Protein AF-A0A483ZA86-F1 (afdb_monomer)

Mean predicted aligned error: 5.09 Å

Nearest PDB structures (foldseek):
  5unk-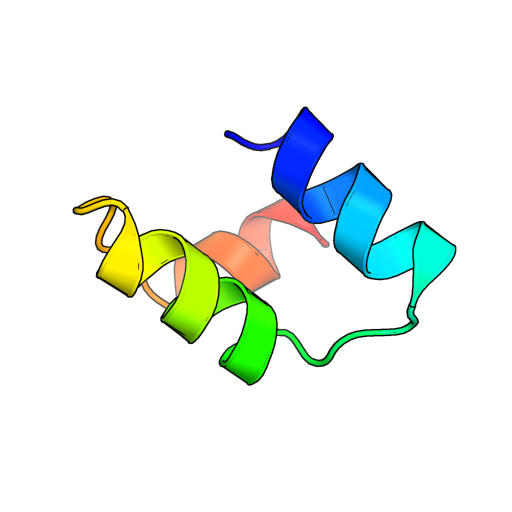assembly1_A  TM=6.686E-01  e=1.205E+00  Oncorhynchus mykiss
  5mmc-assembly1_A  TM=7.942E-01  e=4.313E+00  Trypanosoma brucei brucei
  2dby-assembly1_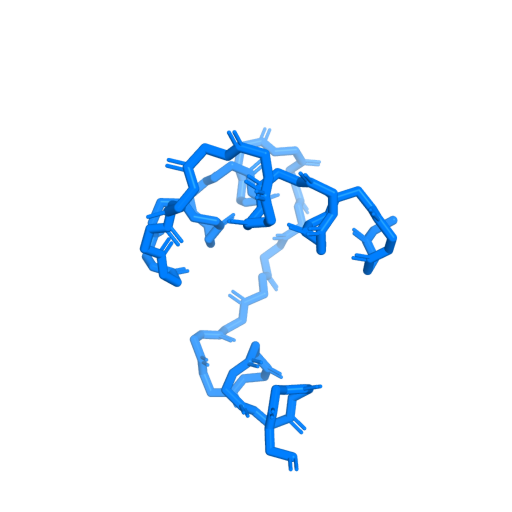A  TM=5.995E-01  e=8.760E+00  Thermus thermophilus HB8

Structure (mmCIF, N/CA/C/O backbone):
data_AF-A0A483ZA86-F1
#
_entry.id   AF-A0A483ZA86-F1
#
loop_
_atom_site.group_PDB
_atom_site.id
_atom_site.type_symbol
_atom_site.label_atom_id
_atom_site.label_alt_id
_atom_site.label_comp_id
_atom_site.label_asym_id
_atom_site.label_entity_id
_atom_site.label_seq_id
_atom_site.pdbx_PDB_ins_code
_atom_site.Cartn_x
_atom_site.Cartn_y
_atom_site.Cartn_z
_atom_site.occupancy
_atom_site.B_iso_or_equiv
_atom_site.auth_seq_id
_atom_site.auth_comp_id
_atom_site.auth_asym_id
_atom_site.auth_atom_id
_atom_site.pdbx_PDB_model_num
ATOM 1 N N . MET A 1 1 ? -7.835 2.116 -3.411 1.00 66.44 1 MET A N 1
ATOM 2 C CA . MET A 1 1 ? -6.863 1.234 -2.733 1.00 66.44 1 MET A CA 1
ATOM 3 C C . MET A 1 1 ? -5.696 0.899 -3.654 1.00 66.44 1 MET A C 1
ATOM 5 O O . MET A 1 1 ? -4.688 1.584 -3.549 1.00 66.44 1 MET A O 1
ATOM 9 N N . ILE A 1 2 ? -5.852 -0.009 -4.628 1.00 71.31 2 ILE A N 1
ATOM 10 C CA . ILE A 1 2 ? -4.750 -0.456 -5.510 1.00 71.31 2 ILE A CA 1
ATOM 11 C C . ILE A 1 2 ? -4.181 0.682 -6.375 1.00 71.31 2 ILE A C 1
ATOM 13 O O . ILE A 1 2 ? -2.986 0.930 -6.343 1.00 71.31 2 ILE A O 1
ATOM 17 N N . LEU A 1 3 ? -5.021 1.461 -7.066 1.00 76.56 3 LEU A N 1
ATOM 18 C CA . LEU A 1 3 ? -4.548 2.587 -7.896 1.00 76.56 3 LEU A CA 1
ATOM 19 C C . LEU A 1 3 ? -3.807 3.673 -7.102 1.00 76.56 3 LEU A C 1
ATOM 21 O O . LEU A 1 3 ? -2.895 4.311 -7.618 1.00 76.56 3 LEU A O 1
ATOM 25 N N . TRP A 1 4 ? -4.197 3.891 -5.844 1.00 80.19 4 TRP A N 1
ATOM 26 C CA . TRP A 1 4 ? -3.535 4.862 -4.974 1.00 80.19 4 TRP A CA 1
ATOM 27 C C . TRP A 1 4 ? -2.153 4.340 -4.581 1.00 80.19 4 TRP A C 1
ATOM 29 O O . TRP A 1 4 ? -1.161 5.034 -4.769 1.00 80.19 4 TRP A O 1
ATOM 39 N N . ALA A 1 5 ? -2.090 3.079 -4.154 1.00 77.25 5 ALA A N 1
ATOM 40 C CA . ALA A 1 5 ? -0.850 2.392 -3.840 1.00 77.25 5 ALA A CA 1
ATOM 41 C C . ALA A 1 5 ? 0.129 2.370 -5.032 1.00 77.25 5 ALA A C 1
ATOM 43 O O . ALA A 1 5 ? 1.276 2.781 -4.891 1.00 77.25 5 ALA A O 1
ATOM 44 N N . VAL A 1 6 ? -0.346 2.010 -6.230 1.00 78.12 6 VAL A N 1
ATOM 45 C CA . VAL A 1 6 ? 0.454 1.994 -7.469 1.00 78.12 6 VAL A CA 1
ATOM 46 C C . VAL A 1 6 ? 0.927 3.397 -7.860 1.00 78.12 6 VAL A C 1
ATOM 48 O O . VAL A 1 6 ? 2.075 3.574 -8.259 1.00 78.12 6 VAL A O 1
ATOM 51 N N . ARG A 1 7 ? 0.083 4.427 -7.709 1.00 84.00 7 ARG A N 1
ATOM 52 C CA . ARG A 1 7 ? 0.473 5.819 -7.988 1.00 84.00 7 ARG A CA 1
ATOM 53 C C . ARG A 1 7 ? 1.587 6.292 -7.059 1.00 84.00 7 ARG A C 1
ATOM 55 O O . ARG A 1 7 ? 2.489 6.984 -7.515 1.00 84.00 7 ARG A O 1
ATOM 62 N N . TRP A 1 8 ? 1.524 5.943 -5.780 1.00 83.00 8 TRP A N 1
ATOM 63 C CA . TRP A 1 8 ? 2.555 6.293 -4.805 1.00 83.00 8 TRP A CA 1
ATOM 64 C C . TRP A 1 8 ? 3.842 5.507 -5.055 1.00 83.00 8 TRP A C 1
ATOM 66 O O . TRP A 1 8 ? 4.897 6.126 -5.170 1.00 83.00 8 TRP A O 1
ATOM 76 N N . TYR A 1 9 ? 3.732 4.197 -5.289 1.00 80.75 9 TYR A N 1
ATOM 77 C CA . TYR A 1 9 ? 4.843 3.339 -5.698 1.00 80.75 9 TYR A CA 1
ATOM 78 C C . TYR A 1 9 ? 5.584 3.901 -6.922 1.00 80.75 9 TYR A C 1
ATOM 80 O O . TYR A 1 9 ? 6.794 4.091 -6.879 1.00 80.75 9 TYR A O 1
ATOM 88 N N . CYS A 1 10 ? 4.860 4.278 -7.979 1.00 81.94 10 CYS A N 1
ATOM 89 C CA . CYS A 1 10 ? 5.462 4.807 -9.204 1.00 81.94 10 CYS A CA 1
ATOM 90 C C . CYS A 1 10 ? 5.979 6.251 -9.066 1.00 81.94 10 CYS A C 1
ATOM 92 O O . CYS A 1 10 ? 6.942 6.622 -9.731 1.00 81.94 10 CYS A O 1
ATOM 94 N N . LYS A 1 11 ? 5.335 7.091 -8.243 1.00 81.69 11 LYS A N 1
ATOM 95 C CA . LYS A 1 11 ? 5.690 8.515 -8.104 1.00 81.69 11 LYS A CA 1
ATOM 96 C C . LYS A 1 11 ? 6.870 8.747 -7.161 1.00 81.69 11 LYS A C 1
ATOM 98 O O . LYS A 1 11 ? 7.622 9.692 -7.371 1.00 81.69 11 LYS A O 1
ATOM 103 N N . TYR A 1 12 ? 6.997 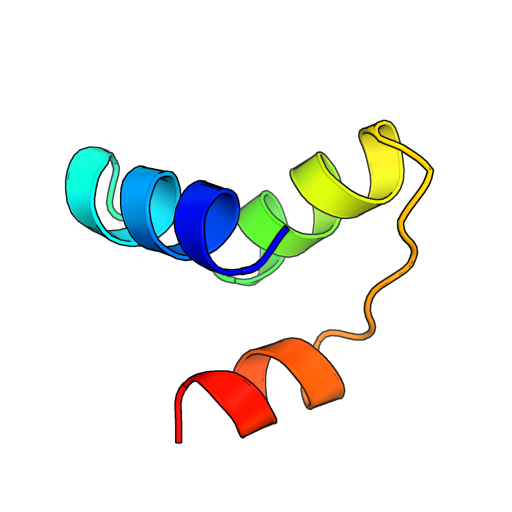7.927 -6.122 1.00 80.69 12 TYR A N 1
ATOM 104 C CA . TYR A 1 12 ? 7.972 8.126 -5.049 1.00 80.69 12 TYR A CA 1
ATOM 105 C C . TYR A 1 12 ? 8.919 6.933 -4.855 1.00 80.69 12 TYR A C 1
ATOM 107 O O . TYR A 1 12 ? 9.811 7.023 -4.022 1.00 80.69 12 TYR A O 1
ATOM 115 N N . GLY A 1 13 ? 8.764 5.837 -5.613 1.00 76.75 13 GLY A N 1
ATOM 116 C CA . GLY A 1 13 ? 9.641 4.664 -5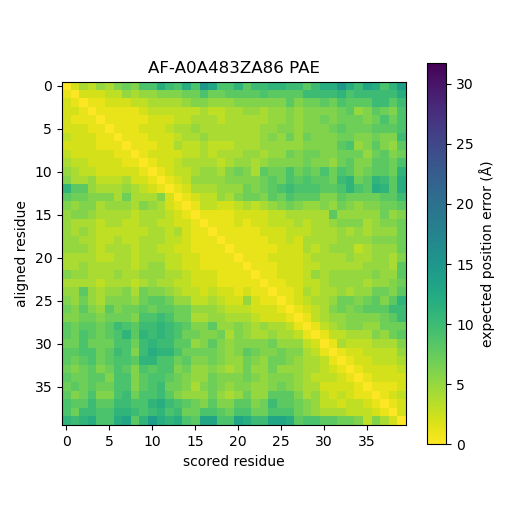.500 1.00 76.75 13 GLY A CA 1
ATOM 117 C C . GLY A 1 13 ? 9.575 4.008 -4.121 1.00 76.75 13 GLY A C 1
ATOM 118 O O . GLY A 1 13 ? 10.588 3.565 -3.590 1.00 76.75 13 GLY A O 1
ATOM 119 N N . ILE A 1 14 ? 8.394 4.023 -3.509 1.00 80.00 14 ILE A N 1
ATOM 120 C CA . ILE A 1 14 ? 8.214 3.696 -2.092 1.00 80.00 14 ILE A CA 1
ATOM 121 C C . ILE A 1 14 ? 8.313 2.192 -1.878 1.00 80.00 14 ILE A C 1
ATOM 123 O O . ILE A 1 14 ? 7.784 1.406 -2.668 1.00 80.00 14 ILE A O 1
ATOM 127 N N . CYS A 1 15 ? 8.940 1.780 -0.780 1.00 80.81 15 CYS A N 1
ATOM 128 C CA . CYS A 1 15 ? 9.047 0.368 -0.449 1.00 80.81 15 CYS A CA 1
ATOM 129 C C . CYS A 1 15 ? 7.671 -0.237 -0.127 1.00 80.81 15 CYS A C 1
ATOM 131 O O . CYS A 1 15 ? 6.795 0.420 0.434 1.00 80.81 15 CYS A O 1
ATOM 133 N N . TYR A 1 16 ? 7.499 -1.537 -0.393 1.00 77.69 16 TYR A N 1
ATOM 134 C CA . TYR A 1 16 ? 6.277 -2.280 -0.040 1.00 77.69 16 TYR A CA 1
ATOM 135 C C . TYR A 1 16 ? 5.892 -2.156 1.435 1.00 77.69 16 TYR A C 1
ATOM 137 O O . TYR A 1 16 ? 4.714 -2.192 1.775 1.00 77.69 16 TYR A O 1
ATOM 145 N N . ARG A 1 17 ? 6.887 -1.980 2.308 1.00 80.75 17 ARG A N 1
ATOM 146 C CA . ARG A 1 17 ? 6.697 -1.776 3.742 1.00 80.75 17 ARG A CA 1
ATOM 147 C C . ARG A 1 17 ? 6.080 -0.417 4.062 1.00 80.75 17 ARG A C 1
ATOM 149 O O . ARG A 1 17 ? 5.087 -0.368 4.769 1.00 80.75 17 ARG A O 1
ATOM 156 N N . GLU A 1 18 ? 6.605 0.657 3.486 1.00 83.38 18 GLU A N 1
ATOM 157 C CA . GLU A 1 18 ? 6.020 1.993 3.642 1.00 83.38 18 GLU A CA 1
ATOM 158 C C . GLU A 1 18 ? 4.617 2.049 3.038 1.00 83.38 18 GLU A C 1
ATOM 160 O O . GLU A 1 18 ? 3.703 2.603 3.637 1.00 83.38 18 GLU A O 1
ATOM 165 N N . LEU A 1 19 ? 4.418 1.410 1.882 1.00 82.62 19 LEU A N 1
ATOM 166 C CA . LEU A 1 19 ? 3.100 1.253 1.281 1.00 82.62 19 LEU A CA 1
ATOM 167 C C . LEU A 1 19 ? 2.137 0.572 2.267 1.00 82.62 19 LEU A C 1
ATOM 169 O O . LEU A 1 19 ? 1.059 1.093 2.531 1.00 82.62 19 LEU A O 1
ATOM 173 N N . GLN A 1 20 ? 2.548 -0.550 2.862 1.00 82.19 20 GLN A N 1
ATOM 174 C CA . GLN A 1 20 ? 1.783 -1.255 3.889 1.00 82.19 20 GLN A CA 1
ATOM 175 C C . GLN A 1 20 ? 1.459 -0.358 5.091 1.00 82.19 20 GLN A C 1
ATOM 177 O O . GLN A 1 20 ? 0.316 -0.345 5.537 1.00 82.19 20 GLN A O 1
ATOM 182 N N . GLU A 1 21 ? 2.430 0.405 5.593 1.00 85.00 21 GLU A N 1
ATOM 183 C CA . GLU A 1 21 ? 2.238 1.338 6.708 1.00 85.00 21 GLU A CA 1
ATOM 184 C C . GLU A 1 21 ? 1.212 2.426 6.344 1.00 85.00 21 GLU A C 1
ATOM 186 O O . GLU A 1 21 ? 0.256 2.635 7.087 1.00 85.00 21 GLU A O 1
ATOM 191 N N . MET A 1 22 ? 1.288 3.013 5.143 1.00 84.25 22 MET A N 1
ATOM 192 C CA . MET A 1 22 ? 0.307 3.999 4.658 1.00 84.25 22 MET A CA 1
ATOM 193 C C . MET A 1 22 ? -1.109 3.431 4.475 1.00 84.25 22 MET A C 1
ATOM 195 O O . MET A 1 22 ? -2.101 4.167 4.562 1.00 84.25 22 MET A O 1
ATOM 199 N N . LEU A 1 23 ? -1.212 2.144 4.138 1.00 82.00 23 LEU A N 1
ATOM 200 C CA . LEU A 1 23 ? -2.480 1.427 4.042 1.00 82.00 23 LEU A CA 1
ATOM 201 C C . LEU A 1 23 ? -3.042 1.114 5.437 1.00 82.00 23 LEU A C 1
ATOM 203 O O . LEU A 1 23 ? -4.230 1.344 5.673 1.00 82.00 23 LEU A O 1
ATOM 207 N N . ALA A 1 24 ? -2.187 0.685 6.366 1.00 85.12 24 ALA A N 1
ATOM 208 C CA . ALA A 1 24 ? -2.544 0.414 7.753 1.00 85.12 24 ALA A CA 1
ATOM 209 C C . ALA A 1 24 ? -3.002 1.686 8.486 1.00 85.12 24 ALA A C 1
ATOM 211 O O . ALA A 1 24 ? -4.020 1.650 9.174 1.00 85.12 24 ALA A O 1
ATOM 212 N N . GLU A 1 25 ? -2.346 2.830 8.261 1.00 86.88 25 GLU A N 1
ATOM 213 C CA . GLU A 1 25 ? -2.776 4.137 8.785 1.00 86.88 25 GLU A CA 1
ATOM 214 C C . GLU A 1 25 ? -4.165 4.557 8.280 1.00 86.88 25 GLU A C 1
ATOM 216 O O . GLU A 1 25 ? -4.904 5.261 8.964 1.00 86.88 25 GLU A O 1
ATOM 221 N N . ARG A 1 26 ? -4.565 4.094 7.091 1.00 81.88 26 ARG A N 1
ATOM 222 C CA . ARG A 1 26 ? -5.913 4.3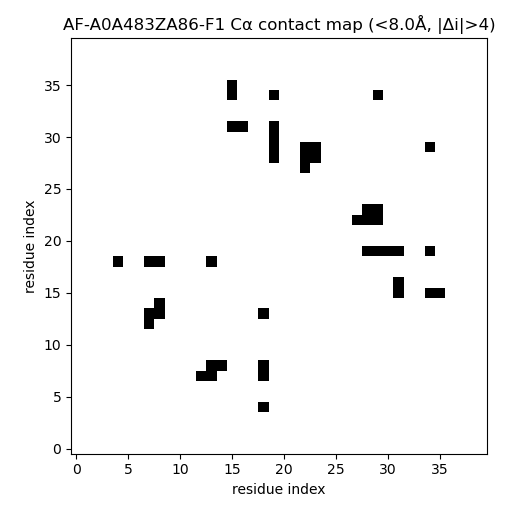06 6.538 1.00 81.88 26 ARG A CA 1
ATOM 223 C C . ARG A 1 26 ? -6.941 3.281 7.026 1.00 81.88 26 ARG A C 1
ATOM 225 O O . ARG A 1 26 ? -8.064 3.274 6.527 1.00 81.88 26 ARG A O 1
ATOM 232 N N . GLY A 1 27 ? -6.571 2.412 7.967 1.00 82.19 27 GLY A N 1
ATO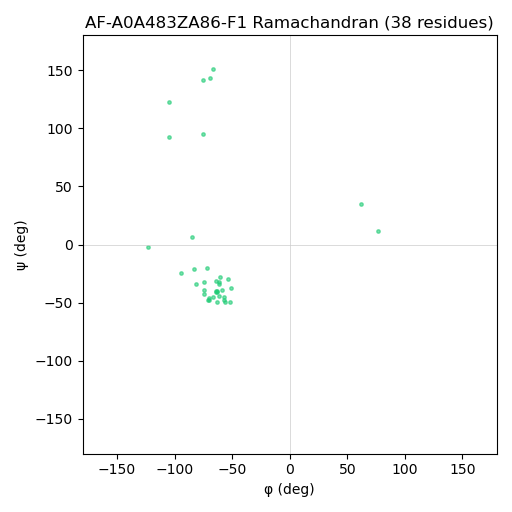M 233 C CA . GLY A 1 27 ? -7.420 1.337 8.477 1.00 82.19 27 GLY A CA 1
ATOM 234 C C . GLY A 1 27 ? -7.531 0.141 7.535 1.00 82.19 27 GLY A C 1
ATOM 235 O O . GLY A 1 27 ? -8.378 -0.725 7.747 1.00 82.19 27 GLY A O 1
ATOM 236 N N . VAL A 1 28 ? -6.693 0.072 6.495 1.00 77.31 28 VAL A N 1
ATOM 237 C CA . VAL A 1 28 ? -6.673 -1.061 5.576 1.00 77.31 28 VAL A CA 1
ATOM 238 C C . VAL A 1 28 ? -5.463 -1.927 5.873 1.00 77.31 28 VAL A C 1
ATOM 240 O O . VAL A 1 28 ? -4.364 -1.698 5.378 1.00 77.31 28 VAL A O 1
ATOM 243 N N . ASN A 1 29 ? -5.679 -2.931 6.719 1.00 75.56 29 ASN A N 1
ATOM 244 C CA . ASN A 1 29 ? -4.643 -3.880 7.094 1.00 75.56 29 ASN A CA 1
ATOM 245 C C . ASN A 1 29 ? -4.419 -4.864 5.938 1.00 75.56 29 ASN A C 1
ATOM 247 O O . ASN A 1 29 ? -5.176 -5.819 5.762 1.00 75.56 29 ASN A O 1
ATOM 251 N N . VAL A 1 30 ? -3.431 -4.570 5.096 1.00 74.31 30 VAL A N 1
ATOM 252 C CA . VAL A 1 30 ? -3.031 -5.439 3.989 1.00 74.31 30 VAL A CA 1
ATOM 253 C C . VAL A 1 30 ? -1.731 -6.109 4.382 1.00 74.31 30 VAL A C 1
ATOM 255 O O . VAL A 1 30 ? -0.756 -5.434 4.687 1.00 74.31 30 VAL A O 1
ATOM 258 N N . ASP A 1 31 ? -1.715 -7.433 4.377 1.00 78.44 31 ASP A N 1
ATOM 259 C CA . ASP A 1 31 ? -0.509 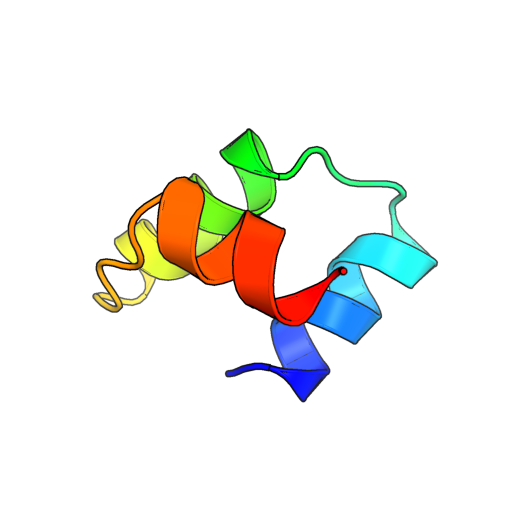-8.189 4.684 1.00 78.44 31 ASP A CA 1
ATOM 260 C C . ASP A 1 31 ? 0.526 -8.026 3.557 1.00 78.44 31 ASP A C 1
ATOM 262 O O . ASP A 1 31 ? 0.154 -7.994 2.376 1.00 78.44 31 ASP A O 1
ATOM 266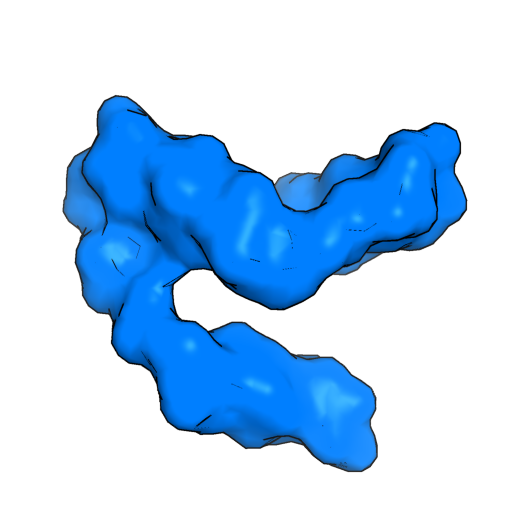 N N . HIS A 1 32 ? 1.820 -7.961 3.890 1.00 71.00 32 HIS A N 1
ATOM 267 C CA . HIS A 1 32 ? 2.908 -7.831 2.909 1.00 71.00 32 HIS A CA 1
ATOM 268 C C . HIS A 1 32 ? 2.797 -8.880 1.795 1.00 71.00 32 HIS A C 1
ATOM 270 O O . HIS A 1 32 ? 3.040 -8.585 0.624 1.00 71.00 32 HIS A O 1
ATOM 276 N N . SER A 1 33 ? 2.372 -10.097 2.149 1.00 74.00 33 SER A N 1
ATOM 277 C CA . SER A 1 33 ? 2.151 -11.191 1.199 1.00 74.00 33 SER A CA 1
ATOM 278 C C . SER A 1 33 ? 1.081 -10.869 0.150 1.00 74.00 33 SER A C 1
ATOM 280 O O . SER A 1 33 ? 1.204 -11.265 -1.008 1.00 74.00 33 SER A O 1
ATOM 282 N N . THR A 1 34 ? 0.050 -10.110 0.523 1.00 75.19 34 THR A N 1
ATOM 283 C CA . THR A 1 34 ? -1.047 -9.719 -0.370 1.00 75.19 34 THR A CA 1
ATOM 284 C C . THR A 1 34 ? -0.589 -8.642 -1.349 1.00 75.19 34 THR A C 1
ATOM 286 O O . THR A 1 34 ? -0.925 -8.706 -2.528 1.00 75.19 34 THR A O 1
ATOM 289 N N . ILE A 1 35 ? 0.235 -7.697 -0.884 1.00 75.81 35 ILE A N 1
ATOM 290 C CA . ILE A 1 35 ? 0.831 -6.662 -1.740 1.00 75.81 35 ILE A CA 1
ATOM 291 C C . ILE A 1 35 ? 1.812 -7.292 -2.734 1.00 75.81 35 ILE A C 1
ATOM 293 O O . ILE A 1 35 ? 1.748 -6.996 -3.924 1.00 75.81 35 ILE A O 1
ATOM 297 N N . TYR A 1 36 ? 2.670 -8.204 -2.267 1.00 71.75 36 TYR A N 1
ATOM 298 C CA . TYR A 1 36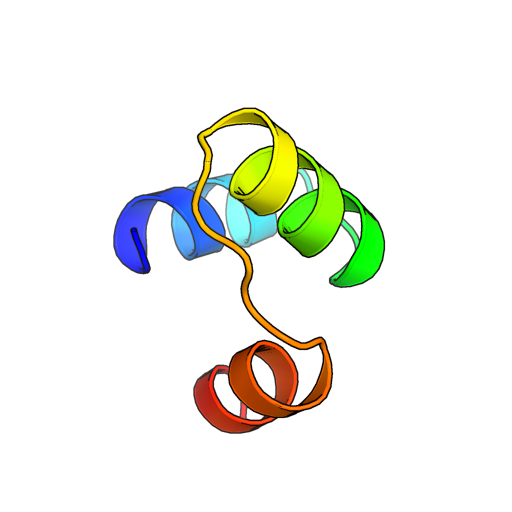 ? 3.613 -8.925 -3.123 1.00 71.75 36 TYR A CA 1
ATOM 299 C C . TYR A 1 36 ? 2.889 -9.717 -4.222 1.00 71.75 36 TYR A C 1
ATOM 301 O O . TYR A 1 36 ? 3.293 -9.705 -5.380 1.00 71.75 36 TYR A O 1
ATOM 309 N N . ARG A 1 37 ? 1.747 -10.326 -3.884 1.00 71.94 37 ARG A N 1
ATOM 310 C CA . ARG A 1 37 ? 0.899 -11.072 -4.821 1.00 71.94 37 ARG A CA 1
ATOM 311 C C . ARG A 1 37 ? 0.141 -10.192 -5.826 1.00 71.94 37 ARG A C 1
ATOM 313 O O . ARG A 1 37 ? -0.306 -10.709 -6.839 1.00 71.94 37 ARG A O 1
ATOM 320 N N . TRP A 1 38 ? -0.040 -8.898 -5.552 1.00 71.44 38 TRP A N 1
ATOM 321 C CA . TRP A 1 38 ? -0.597 -7.933 -6.515 1.00 71.44 38 TRP A CA 1
ATOM 322 C C . TRP A 1 38 ? 0.445 -7.376 -7.478 1.00 71.44 38 TRP A C 1
ATOM 324 O O . TRP A 1 38 ? 0.081 -6.816 -8.509 1.00 71.44 38 TRP A O 1
ATOM 334 N N . VAL A 1 39 ? 1.716 -7.458 -7.093 1.00 65.56 39 VAL A N 1
ATOM 335 C CA . VAL A 1 39 ? 2.840 -6.948 -7.873 1.00 65.56 39 VAL A CA 1
ATOM 336 C C . VAL A 1 39 ? 3.485 -8.006 -8.758 1.00 65.56 39 VAL A C 1
ATOM 338 O O . VAL A 1 39 ? 4.124 -7.638 -9.742 1.00 65.56 39 VAL A O 1
ATOM 341 N N . GLN A 1 40 ? 3.347 -9.282 -8.394 1.00 66.06 40 GLN A N 1
ATOM 342 C CA . GLN A 1 40 ? 3.667 -10.403 -9.272 1.00 66.06 40 GLN A CA 1
ATOM 343 C C . GLN A 1 40 ? 2.782 -10.375 -10.522 1.00 66.06 40 GLN A C 1
ATOM 345 O O . GLN A 1 40 ? 3.342 -10.585 -11.619 1.00 66.06 40 GLN A O 1
#

Foldseek 3Di:
DVVVLVCCCVVPVDDLVVSQVVCVVVVRRDDSVNVVVVVD

pLDDT: mean 78.05, std 5.39, range [65.56, 86.88]

Solvent-accessible surface area (backbone atoms only — not comparable to full-atom values): 2464 Å² total; per-residue (Å²): 109,68,69,56,53,52,50,45,34,72,73,68,70,51,50,71,64,57,53,37,49,59,33,40,77,71,72,42,83,59,55,70,69,59,55,52,65,72,72,107

Sequence (40 aa):
MILWAVRWYCKYGICYRELQEMLAERGVNVDHSTIYRWVQ

Organism: Klebsiella pneumoniae (NCBI:txid573)

Secondary structure (DSSP, 8-state):
-HHHHHHHHHHH---HHHHHHHHHHTT----HHHHHHHH-

Radius of gyration: 9.1 Å; Cα contacts (8 Å, |Δi|>4): 23; chains: 1; bounding box: 17×20×18 Å